Protein AF-A0A3N5W7R0-F1 (afdb_monomer_lite)

Sequence (90 aa):
MSIKTVAVLLALIVSFSVFGWRAWRRFRHMRMGQPSEKIDDWGARIRRLIVFVCAQGRLFRFPWPGIAHFFIFWGFVLLVPTILQAIVEG

Radius of gyration: 20.3 Å; chains: 1; bounding box: 45×34×52 Å

pLDDT: mean 87.82, std 8.41, range [61.72, 97.38]

Foldseek 3Di:
DPPVVVVVVVVVVVVCVVVVVVVVVVVVVVVPDDDDDDPPDPPVVVVCCCVCPLVVVVQCVPVVRSVVVNCVSVVCVVVVVVVVVVVVVD

Structure (mmCIF, N/CA/C/O backbone):
data_AF-A0A3N5W7R0-F1
#
_entry.id   AF-A0A3N5W7R0-F1
#
loop_
_atom_site.group_PDB
_atom_site.id
_atom_site.type_symbol
_atom_site.label_atom_id
_atom_site.label_alt_id
_atom_site.label_comp_id
_atom_site.label_asym_id
_atom_site.label_entity_id
_atom_site.label_seq_id
_atom_site.pdbx_PDB_ins_code
_atom_site.Cartn_x
_atom_site.Cartn_y
_atom_site.Cartn_z
_atom_site.occupancy
_atom_site.B_iso_or_equiv
_atom_site.auth_seq_id
_atom_site.auth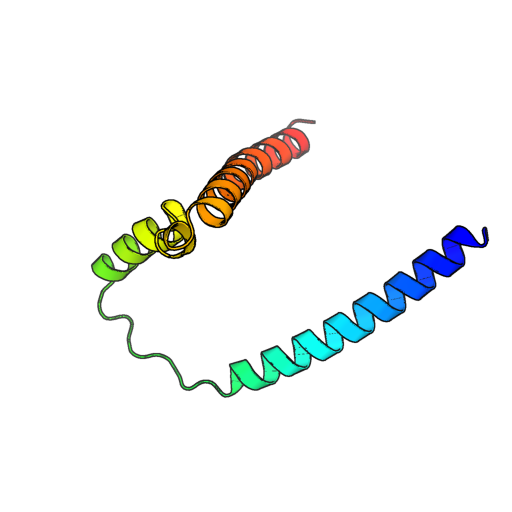_comp_id
_atom_site.auth_asym_id
_atom_site.auth_atom_id
_atom_site.pdbx_PDB_model_num
ATOM 1 N N . MET A 1 1 ? 13.787 -3.087 -34.346 1.00 61.72 1 MET A N 1
ATOM 2 C CA . MET A 1 1 ? 13.447 -3.454 -32.951 1.00 61.72 1 MET A CA 1
ATOM 3 C C . MET A 1 1 ? 13.906 -4.876 -32.689 1.00 61.72 1 MET A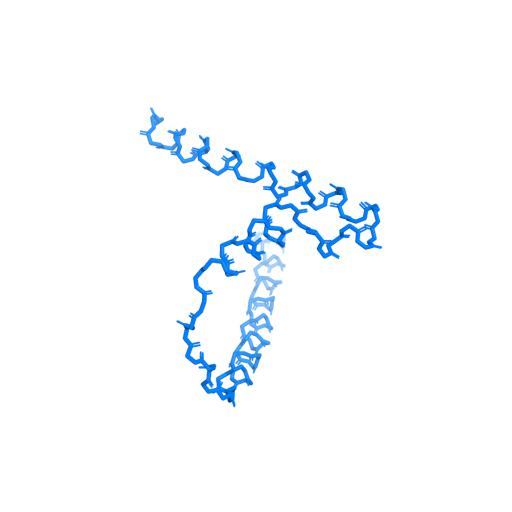 C 1
ATOM 5 O O . MET A 1 1 ? 13.727 -5.715 -33.561 1.00 61.72 1 MET A O 1
ATOM 9 N N . SER A 1 2 ? 14.497 -5.153 -31.525 1.00 87.81 2 SER A N 1
ATOM 10 C CA . SER A 1 2 ? 14.815 -6.533 -31.135 1.00 87.81 2 SER A CA 1
ATOM 11 C C . SER A 1 2 ? 13.517 -7.330 -30.950 1.00 87.81 2 SER A C 1
ATOM 13 O O . SER A 1 2 ? 12.550 -6.795 -30.406 1.00 87.81 2 SER A O 1
ATOM 15 N N . ILE A 1 3 ? 13.488 -8.602 -31.366 1.00 92.19 3 ILE A N 1
ATOM 16 C CA . ILE A 1 3 ? 12.344 -9.522 -31.176 1.00 92.19 3 ILE A CA 1
ATOM 17 C C . ILE A 1 3 ? 11.858 -9.526 -29.719 1.00 92.19 3 ILE A C 1
ATOM 19 O O . ILE A 1 3 ? 10.657 -9.548 -29.460 1.00 92.19 3 ILE A O 1
ATOM 23 N N . LYS A 1 4 ? 12.791 -9.408 -28.766 1.00 92.06 4 LYS A N 1
ATOM 24 C CA . LYS A 1 4 ? 12.496 -9.332 -27.329 1.00 92.06 4 LYS A CA 1
ATOM 25 C C . LYS A 1 4 ? 11.641 -8.109 -26.987 1.00 92.06 4 LYS A C 1
ATOM 27 O O . LYS A 1 4 ? 10.678 -8.223 -26.242 1.00 92.06 4 LYS A O 1
ATOM 32 N N . THR A 1 5 ? 11.960 -6.951 -27.565 1.00 92.94 5 THR A N 1
ATOM 33 C CA . THR A 1 5 ? 11.223 -5.699 -27.345 1.00 92.94 5 THR A CA 1
ATOM 34 C C . THR A 1 5 ? 9.796 -5.804 -27.866 1.00 92.94 5 THR A C 1
ATOM 36 O O . THR A 1 5 ? 8.863 -5.425 -27.169 1.00 92.94 5 THR A O 1
ATOM 39 N N . VAL A 1 6 ? 9.618 -6.363 -29.066 1.00 94.38 6 VAL A N 1
ATOM 40 C CA . VAL A 1 6 ? 8.287 -6.544 -29.663 1.00 94.38 6 VAL A CA 1
ATOM 41 C C . VAL A 1 6 ? 7.450 -7.519 -28.833 1.00 94.38 6 VAL A C 1
ATOM 43 O O . VAL A 1 6 ? 6.297 -7.224 -28.529 1.00 94.38 6 VAL A O 1
ATOM 46 N N . ALA A 1 7 ? 8.037 -8.637 -28.396 1.00 95.12 7 ALA A N 1
ATOM 47 C CA . ALA A 1 7 ? 7.357 -9.612 -27.546 1.00 95.12 7 ALA A CA 1
ATOM 48 C C . ALA A 1 7 ? 6.914 -9.008 -26.202 1.00 95.12 7 ALA A C 1
ATOM 50 O O . ALA A 1 7 ? 5.771 -9.199 -25.788 1.00 95.12 7 ALA A O 1
ATOM 51 N N . VAL A 1 8 ? 7.787 -8.234 -25.546 1.00 95.31 8 VAL A N 1
ATOM 52 C CA . VAL A 1 8 ? 7.459 -7.555 -24.283 1.00 95.31 8 VAL A CA 1
ATOM 53 C C . VAL A 1 8 ? 6.365 -6.511 -24.486 1.00 95.31 8 VAL A C 1
ATOM 55 O O . VAL A 1 8 ? 5.432 -6.462 -23.691 1.00 95.31 8 VAL A O 1
ATOM 58 N N . LEU A 1 9 ? 6.426 -5.711 -25.554 1.00 96.06 9 LEU A N 1
ATOM 59 C CA . LEU A 1 9 ? 5.399 -4.707 -25.843 1.00 96.06 9 LEU A CA 1
ATOM 60 C C . LEU A 1 9 ? 4.032 -5.344 -26.099 1.00 96.06 9 LEU A C 1
ATOM 62 O O . LEU A 1 9 ? 3.031 -4.877 -25.560 1.00 96.06 9 LEU A O 1
ATOM 66 N N . LEU A 1 10 ? 3.982 -6.438 -26.860 1.00 96.44 10 LEU A N 1
ATOM 67 C CA . LEU A 1 10 ? 2.740 -7.179 -27.080 1.00 96.44 10 LEU A CA 1
ATOM 68 C C . LEU A 1 10 ? 2.190 -7.750 -25.769 1.00 96.44 10 LEU A C 1
ATOM 70 O O . LEU A 1 10 ? 1.010 -7.566 -25.469 1.00 96.44 10 LEU A O 1
ATOM 74 N N . ALA A 1 11 ? 3.041 -8.381 -24.955 1.00 95.88 11 ALA A N 1
ATOM 75 C CA . ALA A 1 11 ? 2.642 -8.899 -23.649 1.00 95.88 11 ALA A CA 1
ATOM 76 C C . ALA A 1 11 ? 2.124 -7.787 -22.724 1.00 95.88 11 ALA A C 1
ATOM 78 O O . ALA A 1 11 ? 1.131 -7.984 -22.020 1.00 95.88 11 ALA A O 1
ATOM 79 N N . LEU A 1 12 ? 2.750 -6.608 -22.760 1.00 96.75 12 LEU A N 1
ATOM 80 C CA . LEU A 1 12 ? 2.341 -5.435 -21.995 1.00 96.75 12 LEU A CA 1
ATOM 81 C C . LEU A 1 12 ? 0.948 -4.964 -22.424 1.00 96.75 12 LEU A C 1
ATOM 83 O O . LEU A 1 12 ? 0.053 -4.862 -21.589 1.00 96.75 12 LEU A O 1
ATOM 87 N N . ILE A 1 13 ? 0.737 -4.752 -23.725 1.00 97.31 13 ILE A N 1
ATOM 88 C CA . ILE A 1 13 ? -0.548 -4.293 -24.273 1.00 97.31 13 ILE A CA 1
ATOM 89 C C . ILE A 1 13 ? -1.668 -5.269 -23.907 1.00 97.31 13 ILE A C 1
ATOM 91 O O . ILE A 1 13 ? -2.724 -4.846 -23.428 1.00 97.31 13 ILE A O 1
ATOM 95 N N . VAL A 1 14 ? -1.433 -6.574 -24.072 1.00 97.38 14 VAL A N 1
ATOM 96 C CA . VAL A 1 14 ? -2.410 -7.613 -23.721 1.00 97.38 14 VAL A CA 1
ATOM 97 C C . VAL A 1 14 ? -2.702 -7.595 -22.221 1.00 97.38 14 VAL A C 1
ATOM 99 O O . VAL A 1 14 ? -3.867 -7.570 -21.821 1.00 97.38 14 VAL A O 1
ATOM 102 N N . SER A 1 15 ? -1.664 -7.549 -21.384 1.00 95.81 15 SER A N 1
ATOM 103 C CA . SER A 1 15 ? -1.811 -7.567 -19.924 1.00 95.81 15 SER A CA 1
ATOM 104 C C . SER A 1 15 ? -2.591 -6.358 -19.415 1.00 95.81 15 SER A C 1
ATOM 106 O O . SER A 1 15 ? -3.544 -6.525 -18.655 1.00 95.81 15 SER A O 1
ATOM 108 N N . PHE A 1 16 ? -2.249 -5.152 -19.875 1.00 96.81 16 PHE A N 1
ATOM 109 C CA . PHE A 1 16 ? -2.940 -3.921 -19.488 1.00 96.81 16 PHE A CA 1
ATOM 110 C C . PHE A 1 16 ? -4.386 -3.889 -19.985 1.00 96.81 16 PHE A C 1
ATOM 112 O O . PHE A 1 16 ? -5.275 -3.469 -19.245 1.00 96.81 16 PHE A O 1
ATOM 119 N N . SER A 1 17 ? -4.645 -4.391 -21.193 1.00 96.88 17 SER A N 1
ATOM 120 C CA . SER A 1 17 ? -6.001 -4.463 -21.750 1.00 96.88 17 SER A CA 1
ATOM 121 C C . SER A 1 17 ? -6.890 -5.417 -20.949 1.00 96.88 17 SER A C 1
ATOM 123 O O . SER A 1 17 ? -8.001 -5.059 -20.549 1.00 96.88 17 SER A O 1
ATOM 125 N N . VAL A 1 18 ? -6.390 -6.620 -20.646 1.00 97.00 18 VAL A N 1
ATOM 126 C CA . VAL A 1 18 ? -7.117 -7.610 -19.835 1.00 97.00 18 VAL A CA 1
ATOM 127 C C . VAL A 1 18 ? -7.310 -7.103 -18.408 1.00 97.00 18 VAL A C 1
ATOM 129 O O . VAL A 1 18 ? -8.416 -7.200 -17.870 1.00 97.00 18 VAL A O 1
ATOM 132 N N . PHE A 1 19 ? -6.268 -6.532 -17.801 1.00 95.94 19 PHE A N 1
ATOM 133 C CA . PHE A 1 19 ? -6.339 -5.950 -16.465 1.00 95.94 19 PHE A CA 1
ATOM 134 C C . PHE A 1 19 ? -7.373 -4.824 -16.404 1.00 95.94 19 PHE A C 1
ATOM 136 O O . PHE A 1 19 ? -8.262 -4.870 -15.555 1.00 95.94 19 PHE A O 1
ATOM 143 N N . GLY A 1 20 ? -7.320 -3.872 -17.338 1.00 96.31 20 GLY A N 1
ATOM 144 C CA . GLY A 1 20 ? -8.256 -2.752 -17.417 1.00 96.31 20 GLY A CA 1
ATOM 145 C C . GLY A 1 20 ? -9.702 -3.218 -17.570 1.00 96.31 20 GLY A C 1
ATOM 146 O O . GLY A 1 20 ? -10.576 -2.778 -16.823 1.00 96.31 20 GLY A O 1
ATOM 147 N N . TRP A 1 21 ? -9.958 -4.186 -18.455 1.00 96.12 21 TRP A N 1
ATOM 148 C CA . TRP A 1 21 ? -11.294 -4.760 -18.627 1.00 96.12 21 TRP A CA 1
ATOM 149 C C . TRP A 1 21 ? -11.814 -5.442 -17.353 1.00 96.12 21 TRP A C 1
ATOM 151 O O . TRP A 1 21 ? -12.961 -5.233 -16.941 1.00 96.12 21 TRP A O 1
ATOM 161 N N . ARG A 1 22 ? -10.970 -6.239 -16.688 1.00 94.81 22 ARG A N 1
ATOM 162 C CA . ARG A 1 22 ? -11.332 -6.937 -15.443 1.00 94.81 22 ARG A CA 1
ATOM 163 C C . ARG A 1 22 ? -11.553 -5.961 -14.292 1.00 94.81 22 ARG A C 1
ATOM 165 O O . ARG A 1 22 ? -12.546 -6.097 -13.573 1.00 94.81 22 ARG A O 1
ATOM 172 N N . ALA A 1 23 ? -10.676 -4.972 -14.151 1.00 93.81 23 ALA A N 1
ATOM 173 C CA . ALA A 1 23 ? -10.781 -3.915 -13.155 1.00 93.81 23 ALA A CA 1
ATOM 174 C C . ALA A 1 23 ? -12.069 -3.108 -13.354 1.00 93.81 23 ALA A C 1
ATOM 176 O O . ALA A 1 23 ? -12.843 -2.956 -12.410 1.00 93.81 23 ALA A O 1
ATOM 177 N N . TRP A 1 24 ? -12.366 -2.695 -14.591 1.00 94.00 24 TRP A N 1
ATOM 178 C CA . TRP A 1 24 ? -13.594 -1.972 -14.921 1.00 94.00 24 TRP A CA 1
ATOM 179 C C . TRP A 1 24 ? -14.845 -2.784 -14.598 1.00 94.00 24 TRP A C 1
ATOM 181 O O . TRP A 1 24 ? -15.781 -2.283 -13.970 1.00 94.00 24 TRP A O 1
ATOM 191 N N . ARG A 1 25 ? -14.857 -4.071 -14.969 1.00 91.12 25 ARG A N 1
ATOM 192 C CA . ARG A 1 25 ? -15.973 -4.961 -14.643 1.00 91.12 25 ARG A CA 1
ATOM 193 C C . ARG A 1 25 ? -16.165 -5.042 -13.133 1.00 91.12 25 ARG A C 1
ATOM 195 O O . ARG A 1 25 ? -17.282 -4.830 -12.665 1.00 91.12 25 ARG A O 1
ATOM 202 N N . ARG A 1 26 ? -15.099 -5.285 -12.364 1.00 90.19 26 ARG A N 1
ATOM 203 C CA . ARG A 1 26 ? -15.177 -5.364 -10.898 1.00 90.19 26 ARG A CA 1
ATOM 204 C C . ARG A 1 26 ? -15.669 -4.052 -10.289 1.00 90.19 26 ARG A C 1
ATOM 206 O O . ARG A 1 26 ? -16.579 -4.085 -9.464 1.00 90.19 26 ARG A O 1
ATOM 213 N N . PHE A 1 27 ? -15.136 -2.924 -10.747 1.00 90.62 27 PHE A N 1
ATOM 214 C CA . PHE A 1 27 ? -15.526 -1.591 -10.302 1.00 90.62 27 PHE A CA 1
ATOM 215 C C . PHE A 1 27 ? -17.008 -1.307 -10.567 1.00 90.62 27 PHE A C 1
ATOM 217 O O . PHE A 1 27 ? -17.723 -0.866 -9.669 1.00 90.62 27 PHE A O 1
ATOM 224 N N . ARG A 1 28 ? -17.513 -1.657 -11.757 1.00 90.06 28 ARG A N 1
ATOM 225 C CA . ARG A 1 28 ? -18.940 -1.534 -12.092 1.00 90.06 28 ARG A CA 1
ATOM 226 C C . ARG A 1 28 ? -19.832 -2.318 -11.126 1.00 90.06 28 ARG A C 1
ATOM 228 O O . ARG A 1 28 ? -20.896 -1.828 -10.775 1.00 90.06 28 ARG A O 1
ATOM 235 N N . HIS A 1 29 ? -19.401 -3.500 -10.686 1.00 87.31 29 HIS A N 1
ATOM 236 C CA . HIS A 1 29 ? -20.166 -4.304 -9.725 1.00 87.31 29 HIS A CA 1
ATOM 237 C C . HIS A 1 29 ? -20.095 -3.700 -8.315 1.00 87.31 29 HIS A C 1
ATOM 239 O O . HIS A 1 29 ? -21.088 -3.701 -7.599 1.00 87.31 29 HIS A O 1
ATOM 245 N N . MET A 1 30 ? -18.946 -3.143 -7.918 1.00 85.06 30 MET A N 1
ATOM 246 C CA . MET A 1 30 ? -18.796 -2.469 -6.620 1.00 85.06 30 MET A CA 1
ATOM 247 C C . MET A 1 30 ? -19.640 -1.192 -6.528 1.00 85.06 30 MET A C 1
ATOM 249 O O . MET A 1 30 ? -20.193 -0.911 -5.470 1.00 85.06 30 MET A O 1
ATOM 253 N N . ARG A 1 31 ? -19.812 -0.460 -7.638 1.00 82.69 31 ARG A N 1
ATOM 254 C CA . ARG A 1 31 ? -20.674 0.735 -7.707 1.00 82.69 31 ARG A CA 1
ATOM 255 C C . ARG A 1 31 ? -22.167 0.458 -7.514 1.00 82.69 31 ARG A C 1
ATOM 257 O O . ARG A 1 31 ? -22.912 1.402 -7.292 1.00 82.69 31 ARG A O 1
ATOM 264 N N . MET A 1 32 ? -22.600 -0.799 -7.609 1.00 82.75 32 MET A N 1
ATOM 265 C CA . MET A 1 32 ? -23.979 -1.210 -7.306 1.00 82.75 32 MET A CA 1
ATOM 266 C C . MET A 1 32 ? -24.187 -1.496 -5.811 1.00 82.75 32 MET A C 1
ATOM 268 O O . MET A 1 32 ? -25.291 -1.846 -5.403 1.00 82.75 32 MET A O 1
ATOM 272 N N . GLY A 1 33 ? -23.132 -1.386 -4.995 1.00 79.19 33 GLY A N 1
ATOM 273 C CA . GLY A 1 33 ? -23.222 -1.528 -3.549 1.00 79.19 33 GLY A CA 1
ATOM 274 C C . GLY A 1 33 ? -24.092 -0.434 -2.935 1.00 79.19 33 GLY A C 1
ATOM 275 O O . GLY A 1 33 ? -23.998 0.733 -3.312 1.00 79.19 33 GLY A O 1
ATOM 276 N N . GLN A 1 34 ? -24.942 -0.826 -1.989 1.00 74.00 34 GLN A N 1
ATOM 277 C CA . GLN A 1 34 ? -25.772 0.102 -1.230 1.00 74.00 34 GLN A CA 1
ATOM 278 C C . GLN A 1 34 ? -24.898 1.047 -0.386 1.00 74.00 34 GLN A C 1
AT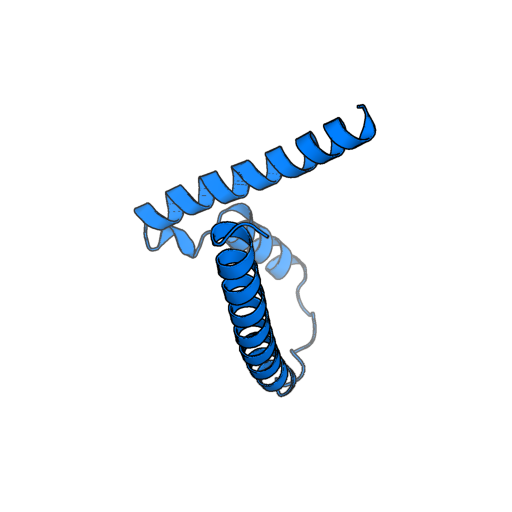OM 280 O O . GLN A 1 34 ? -23.806 0.648 0.039 1.00 74.00 34 GLN A O 1
ATOM 285 N N . PRO A 1 35 ? -25.354 2.288 -0.133 1.00 71.06 35 PRO A N 1
ATOM 286 C CA . PRO A 1 35 ? -24.667 3.195 0.775 1.00 71.06 35 PRO A CA 1
ATOM 287 C C . PRO A 1 35 ? -24.488 2.528 2.143 1.00 71.06 35 PRO A C 1
ATOM 289 O O . PRO A 1 35 ? -25.427 1.970 2.705 1.00 71.06 35 PRO A O 1
ATOM 292 N N . SER A 1 36 ? -23.257 2.552 2.654 1.00 67.75 36 SER A N 1
ATOM 293 C CA . SER A 1 36 ? -22.943 2.004 3.971 1.00 67.75 36 SER A CA 1
ATOM 294 C C . SER A 1 36 ? -23.624 2.820 5.068 1.00 67.75 36 SER A C 1
ATOM 296 O O . SER A 1 36 ? -23.710 4.042 4.949 1.00 67.75 36 SER A O 1
ATOM 298 N N . GLU A 1 37 ? -24.026 2.155 6.150 1.00 69.75 37 GLU A N 1
ATOM 299 C CA . GLU A 1 37 ? -24.616 2.802 7.324 1.00 69.75 37 GLU A CA 1
ATOM 300 C C . GLU A 1 37 ? -23.745 3.921 7.922 1.00 69.75 37 GLU A C 1
ATOM 302 O O . GLU A 1 37 ? -22.529 3.998 7.694 1.00 69.75 37 GLU A O 1
ATOM 307 N N . LYS A 1 38 ? -24.406 4.793 8.696 1.00 68.88 38 LYS A N 1
ATOM 308 C CA . LYS A 1 38 ? -23.825 5.967 9.353 1.00 68.88 38 LYS A CA 1
ATOM 309 C C . LYS A 1 38 ? -22.567 5.605 10.153 1.00 68.88 38 LYS A C 1
ATOM 311 O O . LYS A 1 38 ? -22.422 4.527 10.730 1.00 68.88 38 LYS A O 1
ATOM 316 N N . ILE A 1 39 ? -21.600 6.520 10.134 1.00 67.25 39 ILE A N 1
ATOM 317 C CA . ILE A 1 39 ? -20.324 6.381 10.839 1.00 67.25 39 ILE A CA 1
ATOM 318 C C . ILE A 1 39 ? -20.576 6.668 12.327 1.00 67.25 39 ILE A C 1
ATOM 320 O O . ILE A 1 39 ? -20.301 7.766 12.794 1.00 67.25 39 ILE A O 1
ATOM 324 N N . ASP A 1 40 ? -21.131 5.694 13.049 1.00 71.06 40 ASP A N 1
ATOM 325 C CA . ASP A 1 40 ? -21.621 5.923 14.419 1.00 71.06 40 ASP A CA 1
ATOM 326 C C . ASP A 1 40 ? -20.564 5.686 15.515 1.00 71.06 40 ASP A C 1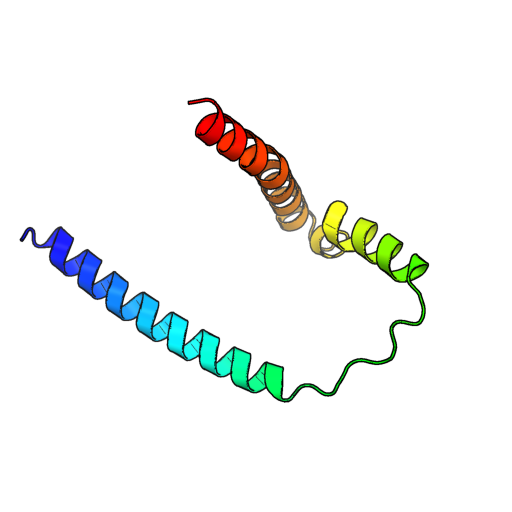
ATOM 328 O O . ASP A 1 40 ? -20.659 6.271 16.588 1.00 71.06 40 ASP A O 1
ATOM 332 N N . ASP A 1 41 ? -19.514 4.887 15.259 1.00 81.12 41 ASP A N 1
ATOM 333 C CA . ASP A 1 41 ? -18.486 4.581 16.272 1.00 81.12 41 ASP A CA 1
ATOM 334 C C . ASP A 1 41 ? -17.050 4.644 15.722 1.00 81.12 41 ASP A C 1
ATOM 336 O O . ASP A 1 41 ? -16.531 3.713 15.086 1.00 81.12 41 ASP A O 1
ATOM 340 N N . TRP A 1 42 ? -16.393 5.772 15.997 1.00 82.62 42 TRP A N 1
ATOM 341 C CA . TRP A 1 42 ? -14.990 6.026 15.669 1.00 82.62 42 TRP A CA 1
ATOM 342 C C . TRP A 1 42 ? -14.017 5.194 16.515 1.00 82.62 42 TRP A C 1
ATOM 344 O O . TRP A 1 42 ? -13.009 4.717 15.986 1.00 82.62 42 TRP A O 1
ATOM 354 N N . GLY A 1 43 ? -14.326 4.945 17.790 1.00 85.31 43 GLY A N 1
ATOM 355 C CA . GLY A 1 43 ? -13.462 4.184 18.697 1.00 85.31 43 GLY A CA 1
ATOM 356 C C . GLY A 1 43 ? -13.333 2.726 18.261 1.00 85.31 43 GLY A C 1
ATOM 357 O O . GLY A 1 43 ? -12.223 2.203 18.089 1.00 85.31 43 GLY A O 1
ATOM 358 N N . ALA A 1 44 ? -14.461 2.082 17.954 1.00 83.38 44 ALA A N 1
ATOM 359 C CA . ALA A 1 44 ? -14.457 0.727 17.410 1.00 83.38 44 ALA A CA 1
ATOM 360 C C . ALA A 1 44 ? -13.773 0.648 16.036 1.00 83.38 44 ALA A C 1
ATOM 362 O O . ALA A 1 44 ? -13.224 -0.395 15.673 1.00 83.38 44 ALA A O 1
ATOM 363 N N . ARG A 1 45 ? -13.791 1.719 15.232 1.00 82.81 45 ARG A N 1
ATOM 364 C CA . ARG A 1 45 ? -13.086 1.762 13.938 1.00 82.81 45 ARG A CA 1
ATOM 365 C C . ARG A 1 45 ? -11.575 1.844 14.106 1.00 82.81 45 ARG A C 1
ATOM 367 O O . ARG A 1 45 ? -10.889 1.057 13.463 1.00 82.81 45 ARG A O 1
ATOM 374 N N . ILE A 1 46 ? -11.069 2.707 14.986 1.00 87.00 46 ILE A N 1
ATOM 375 C CA . ILE A 1 46 ? -9.626 2.813 15.257 1.00 87.00 46 ILE A CA 1
ATOM 376 C C . ILE A 1 46 ? -9.096 1.485 15.798 1.00 87.00 46 ILE A C 1
ATOM 378 O O . ILE A 1 46 ? -8.109 0.961 15.285 1.00 87.00 46 ILE A O 1
ATOM 382 N N . ARG A 1 47 ? -9.803 0.869 16.755 1.00 86.25 47 ARG A N 1
ATOM 383 C CA . ARG A 1 47 ? -9.430 -0.459 17.266 1.00 86.25 47 ARG A CA 1
ATOM 384 C C . ARG A 1 47 ? -9.402 -1.506 16.153 1.00 86.25 47 ARG A C 1
ATOM 386 O O . ARG A 1 47 ? -8.453 -2.280 16.063 1.00 86.25 47 ARG A O 1
ATOM 393 N N . ARG A 1 48 ? -10.417 -1.527 15.282 1.00 85.25 48 ARG A N 1
ATOM 394 C CA . ARG A 1 48 ? -10.452 -2.433 14.122 1.00 85.25 48 ARG A CA 1
ATOM 395 C C . ARG A 1 48 ? -9.314 -2.155 13.144 1.00 85.25 48 ARG A C 1
ATOM 397 O O . ARG A 1 48 ? -8.749 -3.108 12.624 1.00 85.25 48 ARG A O 1
ATOM 404 N N . LEU A 1 49 ? -8.960 -0.895 12.919 1.00 86.12 49 LEU A N 1
ATOM 405 C CA . LEU A 1 49 ? -7.842 -0.514 12.064 1.00 86.12 49 LEU A CA 1
ATOM 406 C C . LEU A 1 49 ? -6.522 -1.025 12.646 1.00 86.12 49 LEU A C 1
ATOM 408 O O . LEU A 1 49 ? -5.799 -1.735 11.961 1.00 86.12 49 LEU A O 1
ATOM 412 N N . ILE A 1 50 ? -6.253 -0.789 13.927 1.00 87.62 50 ILE A N 1
ATOM 413 C CA . ILE A 1 50 ? -5.030 -1.279 14.577 1.00 87.62 50 ILE A CA 1
ATOM 414 C C . ILE A 1 50 ? -4.963 -2.815 14.531 1.00 87.62 50 ILE A C 1
ATOM 416 O O . ILE A 1 50 ? -3.958 -3.382 14.109 1.00 87.62 50 ILE A O 1
ATOM 420 N N . VAL A 1 51 ? -6.045 -3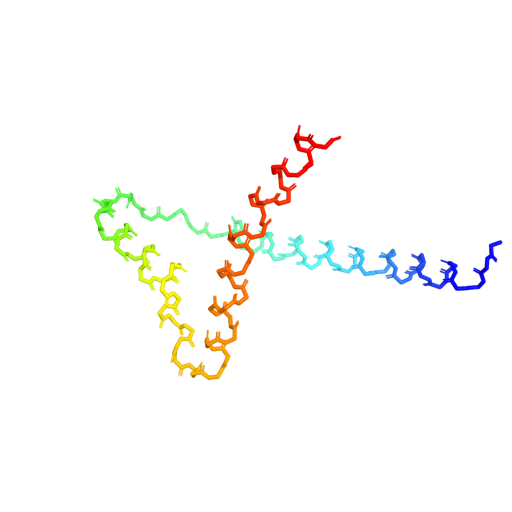.505 14.904 1.00 86.50 51 VAL A N 1
ATOM 421 C CA . VAL A 1 51 ? -6.063 -4.977 14.987 1.00 86.50 51 VAL A CA 1
ATOM 422 C C . VAL A 1 51 ? -6.001 -5.639 13.608 1.00 86.50 51 VAL A C 1
ATOM 424 O O . VAL A 1 51 ? -5.316 -6.646 13.429 1.00 86.50 51 VAL A O 1
ATOM 427 N N . PHE A 1 52 ? -6.722 -5.113 12.618 1.00 84.19 52 PHE A N 1
ATOM 428 C CA . PHE A 1 52 ? -6.832 -5.767 11.314 1.00 84.19 52 PHE A CA 1
ATOM 429 C C . PHE A 1 52 ? -5.863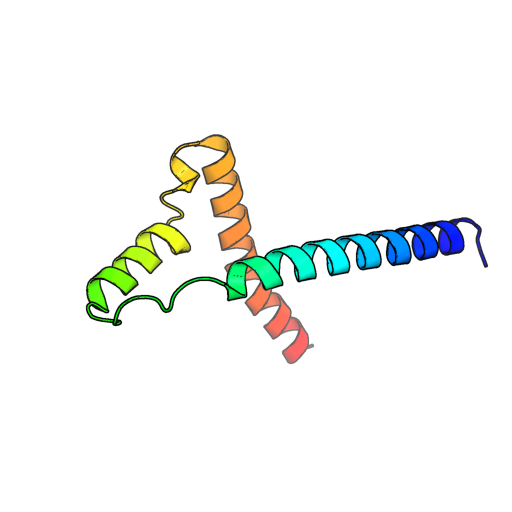 -5.235 10.262 1.00 84.19 52 PHE A C 1
ATOM 431 O O . PHE A 1 52 ? -5.498 -6.007 9.380 1.00 84.19 52 PHE A O 1
ATOM 438 N N . VAL A 1 53 ? -5.446 -3.971 10.343 1.00 84.12 53 VAL A N 1
ATOM 439 C CA . VAL A 1 53 ? -4.496 -3.364 9.398 1.00 84.12 53 VAL A CA 1
ATOM 440 C C . VAL A 1 53 ? -3.076 -3.480 9.940 1.00 84.12 53 VAL A C 1
ATOM 442 O O . VAL A 1 53 ? -2.251 -4.119 9.298 1.00 84.12 53 VAL A O 1
ATOM 445 N N . CYS A 1 54 ? -2.795 -2.951 11.136 1.00 84.19 54 CYS A N 1
ATOM 446 C CA . CYS A 1 54 ? -1.427 -2.951 11.673 1.00 84.19 54 CYS A CA 1
ATOM 447 C C . CYS A 1 54 ? -0.991 -4.341 12.156 1.00 84.19 54 CYS A C 1
ATOM 449 O O . CYS A 1 54 ? 0.088 -4.815 11.809 1.00 84.19 54 CYS A O 1
ATOM 451 N N . ALA A 1 55 ? -1.840 -5.011 12.937 1.00 83.31 55 ALA A N 1
ATOM 452 C CA . ALA A 1 55 ? -1.550 -6.344 13.466 1.00 83.31 55 ALA A CA 1
ATOM 453 C C . ALA A 1 55 ? -1.966 -7.479 12.516 1.00 83.31 55 ALA A C 1
ATOM 455 O O . ALA A 1 55 ? -1.793 -8.644 12.856 1.00 83.31 55 ALA A O 1
ATOM 456 N N . GLN A 1 56 ? -2.537 -7.164 11.346 1.00 83.50 56 GLN A N 1
ATOM 457 C CA . GLN A 1 56 ? -2.967 -8.142 10.338 1.00 83.50 56 GLN A CA 1
ATOM 458 C C . GLN A 1 56 ? -3.761 -9.333 10.911 1.00 83.50 56 GLN A C 1
ATOM 460 O O . GLN A 1 56 ? -3.666 -10.456 10.415 1.00 83.50 56 GLN A O 1
ATOM 465 N N . GLY A 1 57 ? -4.580 -9.113 11.947 1.00 77.56 57 GLY A N 1
ATOM 466 C CA . GLY A 1 57 ? -5.144 -10.197 12.762 1.00 77.56 57 GLY A CA 1
ATOM 467 C C . GLY A 1 57 ? -5.951 -11.253 11.990 1.00 77.56 57 GLY A C 1
ATOM 468 O O . GLY A 1 57 ? -6.045 -12.395 12.427 1.00 77.56 57 GLY A O 1
ATOM 469 N N . ARG A 1 58 ? -6.498 -10.922 10.808 1.00 77.31 58 ARG A N 1
ATOM 470 C CA . ARG A 1 58 ? -7.189 -11.900 9.938 1.00 77.31 58 ARG A CA 1
ATOM 471 C C . ARG A 1 58 ? -6.240 -12.868 9.229 1.00 77.31 58 ARG A C 1
ATOM 473 O O . ARG A 1 58 ? -6.650 -13.987 8.934 1.00 77.31 58 ARG A O 1
ATOM 480 N N . LEU A 1 59 ? -5.012 -12.448 8.935 1.00 77.75 59 LEU A N 1
ATOM 481 C CA . LEU A 1 59 ? -4.038 -13.245 8.188 1.00 77.75 59 LEU A CA 1
ATOM 482 C C . LEU A 1 59 ? -3.362 -14.294 9.070 1.00 77.75 59 LEU A C 1
ATOM 484 O O . LEU A 1 59 ? -3.063 -15.381 8.587 1.00 77.75 59 LEU A O 1
ATOM 488 N N . PHE A 1 60 ? -3.230 -14.033 10.372 1.00 78.94 60 PHE A N 1
ATOM 489 C CA . PHE A 1 60 ? -2.702 -15.002 11.337 1.00 78.94 60 PHE A CA 1
ATOM 490 C C . PHE A 1 60 ? -3.580 -16.247 11.530 1.00 78.94 60 PHE A C 1
ATOM 492 O O . PHE A 1 60 ? -3.142 -17.210 12.152 1.00 78.94 60 PHE A O 1
ATOM 499 N N . ARG A 1 61 ? -4.780 -16.289 10.930 1.00 79.38 61 ARG A N 1
ATOM 500 C CA . ARG A 1 61 ? -5.558 -17.530 10.796 1.00 79.38 61 ARG A CA 1
ATOM 501 C C . ARG A 1 61 ? -4.799 -18.607 10.003 1.00 79.38 61 ARG A C 1
ATOM 503 O O . ARG A 1 61 ? -5.043 -19.789 10.219 1.00 79.38 61 ARG A O 1
ATOM 510 N N . PHE A 1 62 ? -3.874 -18.207 9.126 1.00 83.19 62 PHE A N 1
ATOM 511 C CA . PHE A 1 62 ? -2.906 -19.089 8.475 1.00 83.19 62 PHE A CA 1
ATOM 512 C C . PHE A 1 62 ? -1.490 -18.615 8.839 1.00 83.19 62 PHE A C 1
ATOM 514 O O . PHE A 1 62 ? -1.021 -17.629 8.268 1.00 83.19 62 PHE A O 1
ATOM 521 N N . PRO A 1 63 ? -0.791 -19.283 9.776 1.00 78.62 63 PRO A N 1
ATOM 522 C CA . PRO A 1 63 ? 0.415 -18.732 10.394 1.00 78.62 63 PRO A CA 1
ATOM 523 C C . PRO A 1 63 ? 1.539 -18.480 9.384 1.00 78.62 63 PRO A C 1
ATOM 525 O O . PRO A 1 63 ? 2.160 -17.423 9.422 1.00 78.62 63 PRO A O 1
ATOM 528 N N . TRP A 1 64 ? 1.754 -19.386 8.424 1.00 86.56 64 TRP A N 1
ATOM 529 C CA . TRP A 1 64 ? 2.819 -19.221 7.430 1.00 86.56 64 TRP A CA 1
ATOM 530 C C . TRP A 1 64 ? 2.602 -18.041 6.471 1.00 86.56 64 TRP A C 1
ATOM 532 O O . TRP A 1 64 ? 3.459 -17.154 6.421 1.00 86.56 64 TRP A O 1
ATOM 542 N N . PRO A 1 65 ? 1.469 -17.960 5.744 1.00 85.56 65 PRO A N 1
ATOM 543 C CA . PRO A 1 65 ? 1.160 -16.786 4.933 1.00 85.56 65 PRO A CA 1
ATOM 544 C C . PRO A 1 65 ? 1.080 -15.495 5.749 1.00 85.56 65 PRO A C 1
ATOM 546 O O . PRO A 1 65 ? 1.477 -14.444 5.246 1.00 85.56 65 PRO A O 1
ATOM 549 N N . GLY A 1 66 ? 0.577 -15.567 6.987 1.00 86.25 66 GLY A N 1
ATOM 550 C CA . GLY A 1 66 ? 0.413 -14.412 7.863 1.00 86.25 66 GLY A CA 1
ATOM 551 C C . GLY A 1 66 ? 1.738 -13.793 8.287 1.00 86.25 66 GLY A C 1
ATOM 552 O O . GLY A 1 66 ? 1.905 -12.586 8.150 1.00 86.25 66 GLY A O 1
ATOM 553 N N . ILE A 1 67 ? 2.710 -14.608 8.700 1.00 89.12 67 ILE A N 1
ATOM 554 C CA . ILE A 1 67 ? 4.051 -14.122 9.051 1.00 89.12 67 ILE A CA 1
ATOM 555 C C . ILE A 1 67 ? 4.729 -13.487 7.830 1.00 89.12 67 ILE A C 1
ATOM 557 O O . ILE A 1 67 ? 5.256 -12.380 7.927 1.00 89.12 67 ILE A O 1
ATOM 561 N N . ALA A 1 68 ? 4.668 -14.142 6.665 1.00 90.69 68 ALA A N 1
ATOM 562 C CA . ALA A 1 68 ? 5.251 -13.594 5.440 1.00 90.69 68 ALA A CA 1
ATOM 563 C C . ALA A 1 68 ? 4.639 -12.228 5.075 1.00 90.69 68 ALA A C 1
ATOM 565 O O . ALA A 1 68 ? 5.364 -11.268 4.817 1.00 90.69 68 ALA A O 1
ATOM 566 N N . HIS A 1 69 ? 3.309 -12.110 5.113 1.00 87.31 69 HIS A N 1
ATOM 567 C CA . HIS A 1 69 ? 2.622 -10.846 4.831 1.00 87.31 69 HIS A CA 1
ATOM 568 C C . HIS A 1 69 ? 2.889 -9.767 5.880 1.00 87.31 69 HIS A C 1
ATOM 570 O O . HIS A 1 69 ? 2.904 -8.585 5.530 1.00 87.31 69 HIS A O 1
ATOM 576 N N . PHE A 1 70 ? 3.111 -10.148 7.136 1.00 90.38 70 PHE A N 1
ATOM 577 C CA . PHE A 1 70 ? 3.437 -9.209 8.201 1.00 90.38 70 PHE A CA 1
ATOM 578 C C . PHE A 1 70 ? 4.779 -8.534 7.928 1.00 90.38 70 PHE A C 1
ATOM 580 O O . PHE A 1 70 ? 4.859 -7.304 7.918 1.00 90.38 70 PHE A O 1
ATOM 587 N N . PHE A 1 71 ? 5.805 -9.325 7.609 1.00 92.44 71 PHE A N 1
ATOM 588 C CA . PHE A 1 71 ? 7.127 -8.799 7.277 1.00 92.44 71 PHE A CA 1
ATOM 589 C C . PHE A 1 71 ? 7.135 -7.992 5.983 1.00 92.44 71 PHE A C 1
ATOM 591 O O . PHE A 1 71 ? 7.737 -6.924 5.945 1.00 92.44 71 PHE A O 1
ATOM 598 N N . ILE A 1 72 ? 6.443 -8.457 4.940 1.00 92.12 72 ILE A N 1
ATOM 599 C CA . ILE A 1 72 ? 6.363 -7.720 3.672 1.00 92.12 72 ILE A CA 1
ATOM 600 C C . ILE A 1 72 ? 5.686 -6.360 3.887 1.00 92.12 72 ILE A C 1
ATOM 602 O O . ILE A 1 72 ? 6.199 -5.340 3.432 1.00 92.12 72 ILE A O 1
ATOM 606 N N . PHE A 1 73 ? 4.565 -6.322 4.612 1.00 92.25 73 PHE A N 1
ATOM 607 C CA . PHE A 1 73 ? 3.848 -5.080 4.896 1.00 92.25 73 PHE A CA 1
ATOM 608 C C . PHE A 1 73 ? 4.707 -4.084 5.678 1.00 92.25 73 PHE A C 1
ATOM 610 O O . PHE A 1 73 ? 4.872 -2.951 5.233 1.00 92.25 73 PHE A O 1
ATOM 617 N N . TRP A 1 74 ? 5.293 -4.505 6.804 1.00 92.94 74 TRP A N 1
ATOM 618 C CA . TRP A 1 74 ? 6.147 -3.626 7.608 1.00 92.94 74 TRP A CA 1
ATOM 619 C C . TRP A 1 74 ? 7.428 -3.224 6.876 1.00 92.94 74 TRP A C 1
ATOM 621 O O . TRP A 1 74 ? 7.860 -2.079 6.992 1.00 92.94 74 TRP A O 1
ATOM 631 N N . GLY A 1 75 ? 7.980 -4.119 6.054 1.00 94.19 75 GLY A N 1
ATOM 632 C CA . GLY A 1 75 ? 9.081 -3.808 5.150 1.00 94.19 75 GLY A CA 1
ATOM 633 C C . GLY A 1 75 ? 8.736 -2.643 4.223 1.00 94.19 75 GLY A C 1
ATOM 634 O O . GLY A 1 75 ? 9.485 -1.674 4.170 1.00 94.19 75 GLY A O 1
ATOM 635 N N . PHE A 1 76 ? 7.576 -2.677 3.558 1.00 94.94 76 PHE A N 1
ATOM 636 C CA . PHE A 1 76 ? 7.124 -1.573 2.702 1.00 94.94 76 PHE A CA 1
ATOM 637 C C . PHE A 1 76 ? 6.805 -0.289 3.474 1.00 94.94 76 PHE A C 1
ATOM 639 O O . PHE A 1 76 ? 7.129 0.794 2.989 1.00 94.94 76 PHE A O 1
ATOM 646 N N . VAL A 1 77 ? 6.208 -0.392 4.665 1.00 94.25 77 VAL A N 1
ATOM 647 C CA . VAL A 1 77 ? 5.917 0.771 5.524 1.00 94.25 77 VAL A CA 1
ATOM 648 C C . VAL A 1 77 ? 7.188 1.544 5.871 1.00 94.25 77 VAL A C 1
ATOM 650 O O . VAL A 1 77 ? 7.136 2.766 5.952 1.00 94.25 77 VAL A O 1
ATOM 653 N N . LEU A 1 78 ? 8.320 0.857 6.038 1.00 94.62 78 LEU A N 1
ATOM 654 C CA . LEU A 1 78 ? 9.614 1.492 6.290 1.00 94.62 78 LEU A CA 1
ATOM 655 C C . LEU A 1 78 ? 10.313 1.925 4.994 1.00 94.62 78 LEU A C 1
ATOM 657 O O . LEU A 1 78 ? 10.812 3.042 4.909 1.00 94.62 78 LEU A O 1
ATOM 661 N N . LEU A 1 79 ? 10.310 1.069 3.967 1.00 95.44 79 LEU A N 1
ATOM 662 C CA . LEU A 1 79 ? 10.990 1.327 2.694 1.00 95.44 79 LEU A CA 1
ATOM 663 C C . LEU A 1 79 ? 10.437 2.543 1.958 1.00 95.44 79 LEU A C 1
ATOM 665 O O . LEU A 1 79 ? 11.215 3.316 1.411 1.00 95.44 79 LEU A O 1
ATOM 669 N N . VAL A 1 80 ? 9.114 2.718 1.909 1.00 95.44 80 VAL A N 1
ATOM 670 C CA . VAL A 1 80 ? 8.502 3.796 1.118 1.00 95.44 80 VAL A CA 1
ATOM 671 C C . VAL A 1 80 ? 8.926 5.183 1.621 1.00 95.44 80 VAL A C 1
ATOM 673 O O . VAL A 1 80 ? 9.400 5.965 0.797 1.00 95.44 80 VAL A O 1
ATOM 676 N N . PRO A 1 81 ? 8.837 5.503 2.928 1.00 95.38 81 PRO A N 1
ATOM 677 C CA . PRO A 1 81 ? 9.386 6.745 3.465 1.00 95.38 81 PRO A CA 1
ATOM 678 C C . PRO A 1 81 ? 10.884 6.906 3.209 1.00 95.38 81 PRO A C 1
ATOM 680 O O . PRO A 1 81 ? 11.301 7.988 2.814 1.00 95.38 81 PRO A O 1
ATOM 683 N N . THR A 1 82 ? 11.688 5.850 3.374 1.00 95.00 82 THR A N 1
ATOM 684 C CA . THR A 1 82 ? 13.139 5.919 3.129 1.00 95.00 82 THR A CA 1
ATOM 685 C C . THR A 1 82 ? 13.462 6.226 1.669 1.00 95.00 82 THR A C 1
ATOM 687 O O . THR A 1 82 ? 14.319 7.056 1.388 1.00 95.00 82 THR A O 1
ATOM 690 N N . ILE A 1 83 ? 12.763 5.590 0.729 1.00 94.81 83 ILE A N 1
ATOM 691 C CA . ILE A 1 83 ? 12.925 5.860 -0.704 1.00 94.81 83 ILE A CA 1
ATOM 692 C C . ILE A 1 83 ? 12.473 7.285 -1.020 1.00 94.81 83 ILE A C 1
ATOM 694 O O . ILE A 1 83 ? 13.154 7.990 -1.757 1.00 94.81 83 ILE A O 1
ATOM 698 N N . LEU A 1 84 ? 11.345 7.721 -0.456 1.00 96.69 84 LEU A N 1
ATOM 699 C CA . LEU A 1 84 ? 10.853 9.080 -0.649 1.00 96.69 84 LEU A CA 1
ATOM 700 C C . LEU A 1 84 ? 11.866 10.108 -0.134 1.00 96.69 84 LEU A C 1
ATOM 702 O O . LEU A 1 84 ? 12.152 11.071 -0.834 1.00 96.69 84 LEU A O 1
ATOM 706 N N . GLN A 1 85 ? 12.446 9.872 1.043 1.00 95.56 85 GLN A N 1
ATOM 707 C CA . GLN A 1 85 ? 13.508 10.703 1.598 1.00 95.56 85 GLN A CA 1
ATOM 708 C C . GLN A 1 85 ? 14.738 10.719 0.683 1.00 95.56 85 GLN A C 1
ATOM 710 O O . GLN A 1 85 ? 15.225 11.792 0.355 1.00 95.56 85 GLN A O 1
ATOM 715 N N . ALA A 1 86 ? 15.189 9.560 0.197 1.00 94.88 86 ALA A N 1
ATOM 716 C CA . ALA A 1 86 ? 16.330 9.470 -0.714 1.00 94.88 86 ALA A CA 1
ATOM 717 C C . ALA A 1 86 ? 16.100 10.199 -2.051 1.00 94.88 86 ALA A C 1
ATOM 719 O O . ALA A 1 86 ? 17.046 10.726 -2.619 1.00 94.88 86 ALA A O 1
ATOM 720 N N . ILE A 1 87 ? 14.860 10.242 -2.551 1.00 96.00 87 ILE A N 1
ATOM 721 C CA . ILE A 1 87 ? 14.490 11.016 -3.751 1.00 96.00 87 ILE A CA 1
ATOM 722 C C . ILE A 1 87 ? 14.454 12.523 -3.460 1.00 96.00 87 ILE A C 1
ATOM 724 O O . ILE A 1 87 ? 14.683 13.321 -4.359 1.00 96.00 87 ILE A O 1
ATOM 728 N N . VAL A 1 88 ? 14.102 12.918 -2.234 1.00 95.56 88 VAL A N 1
ATOM 729 C CA . VAL A 1 88 ? 14.013 14.331 -1.834 1.00 95.56 88 VAL A CA 1
ATOM 730 C C . VAL A 1 88 ? 15.388 14.916 -1.497 1.00 95.56 88 VAL A C 1
ATOM 732 O O . VAL A 1 88 ? 15.622 16.092 -1.759 1.00 95.56 88 VAL A O 1
ATOM 735 N N . GLU A 1 89 ? 16.275 14.121 -0.897 1.00 89.88 89 GLU A N 1
ATOM 736 C CA . GLU A 1 89 ? 17.619 14.534 -0.468 1.00 89.88 89 GLU A CA 1
ATOM 737 C C . GLU A 1 89 ? 18.715 14.270 -1.515 1.00 89.88 89 GLU A C 1
ATOM 739 O O . GLU A 1 89 ? 19.799 14.845 -1.402 1.00 89.88 89 GLU A O 1
ATOM 744 N N . GLY A 1 90 ? 18.459 13.389 -2.488 1.00 71.62 90 GLY A N 1
ATOM 745 C CA . GLY A 1 90 ? 19.360 13.071 -3.604 1.00 71.62 90 GLY A CA 1
ATOM 746 C C . GLY A 1 90 ? 19.142 13.960 -4.818 1.00 71.62 90 GLY A C 1
ATOM 747 O O . GLY A 1 90 ? 20.155 14.256 -5.490 1.00 71.62 90 GLY A O 1
#

Secondary structure (DSSP, 8-state):
--HHHHHHHHHHHHHHHHHHHHHHHHHHHHTTSPPPPP---HHHHHHHHIIIIIS-TTGGGSHHHHHHHHHHHHHHHHHHHHHHHHHHH-